Protein AF-A0A9D6FQD5-F1 (afdb_monomer_lite)

Foldseek 3Di:
DALVVLVVVCVVPVLPLVSLQVSLVNCVVVVNNVSSLVSLVSSLVSPDPDVVSNVVSQVVNCVSCVVVVHHRPDDDDDDDPPDDPD

Structure (mmCIF, N/CA/C/O backbone):
data_AF-A0A9D6FQD5-F1
#
_entry.id   AF-A0A9D6FQD5-F1
#
loop_
_atom_site.group_PDB
_atom_site.id
_atom_site.type_symbol
_atom_site.label_atom_id
_atom_site.label_alt_id
_atom_site.label_comp_id
_atom_site.label_asym_id
_atom_site.label_entity_id
_atom_site.label_seq_id
_atom_site.pdbx_PDB_ins_code
_atom_site.Cartn_x
_atom_site.Cartn_y
_atom_site.Cartn_z
_atom_site.occupancy
_atom_site.B_iso_or_equiv
_atom_site.auth_seq_id
_atom_site.auth_comp_id
_atom_site.auth_asym_id
_atom_site.auth_atom_id
_atom_site.pdbx_PDB_model_num
ATOM 1 N N . MET A 1 1 ? -9.742 8.264 -7.499 1.00 65.19 1 MET A N 1
ATOM 2 C CA . MET A 1 1 ? -9.579 6.942 -8.145 1.00 65.19 1 MET A CA 1
ATOM 3 C C . MET A 1 1 ? -10.299 5.883 -7.332 1.00 65.19 1 MET A C 1
ATOM 5 O O . MET A 1 1 ? -10.374 5.999 -6.111 1.00 65.19 1 MET A O 1
ATOM 9 N N . ARG A 1 2 ? -10.888 4.887 -7.992 1.00 81.06 2 ARG A N 1
ATOM 10 C CA . ARG A 1 2 ? -11.482 3.718 -7.337 1.00 81.06 2 ARG A CA 1
ATOM 11 C C . ARG A 1 2 ? -10.359 2.710 -7.061 1.00 81.06 2 ARG A C 1
ATOM 13 O O . ARG A 1 2 ? -9.478 2.574 -7.896 1.00 81.06 2 ARG A O 1
ATOM 20 N N . PRO A 1 3 ? -10.415 1.937 -5.962 1.00 78.38 3 PRO A N 1
ATOM 21 C CA . PRO A 1 3 ? -9.424 0.888 -5.709 1.00 78.38 3 PRO A CA 1
ATOM 22 C C . PRO A 1 3 ? -9.244 -0.094 -6.883 1.00 78.38 3 PRO A C 1
ATOM 24 O O . PRO A 1 3 ? -8.137 -0.544 -7.147 1.00 78.38 3 PRO A O 1
ATOM 27 N N . LYS A 1 4 ? -10.316 -0.344 -7.646 1.00 83.88 4 LYS A N 1
ATOM 28 C CA . LYS A 1 4 ? -10.303 -1.209 -8.834 1.00 83.88 4 LYS A CA 1
ATOM 29 C C . LYS A 1 4 ? -9.446 -0.690 -9.993 1.00 83.88 4 LYS A C 1
ATOM 31 O O . LYS A 1 4 ? -9.050 -1.468 -10.852 1.00 83.88 4 LYS A O 1
ATOM 36 N N . ASP A 1 5 ? -9.145 0.608 -10.029 1.00 84.94 5 ASP A N 1
ATOM 37 C CA . ASP A 1 5 ? -8.334 1.196 -11.101 1.00 84.94 5 ASP A CA 1
ATOM 38 C C . ASP A 1 5 ? -6.880 0.681 -11.044 1.00 84.94 5 ASP A C 1
ATOM 40 O O . ASP A 1 5 ? -6.189 0.649 -12.060 1.00 84.94 5 ASP A O 1
ATOM 44 N N . TYR A 1 6 ? -6.438 0.212 -9.871 1.00 86.44 6 TYR A N 1
ATOM 45 C CA . TYR A 1 6 ? -5.101 -0.340 -9.652 1.00 86.44 6 TYR A CA 1
ATOM 46 C C . TYR A 1 6 ? -5.001 -1.842 -9.943 1.00 86.44 6 TYR A C 1
ATOM 48 O O . TYR A 1 6 ? -3.889 -2.356 -10.042 1.00 86.44 6 TYR A O 1
ATOM 56 N N . ASP A 1 7 ? -6.123 -2.546 -10.126 1.00 89.00 7 ASP A N 1
ATOM 57 C CA . ASP A 1 7 ? -6.119 -3.999 -10.346 1.00 89.00 7 ASP A CA 1
ATOM 58 C C . ASP A 1 7 ? -5.363 -4.354 -11.632 1.00 89.00 7 ASP A C 1
ATOM 60 O O . ASP A 1 7 ? -4.474 -5.198 -11.603 1.00 89.00 7 ASP A O 1
ATOM 64 N N . LYS A 1 8 ? -5.587 -3.608 -12.723 1.00 88.44 8 LYS A N 1
ATOM 65 C CA . LYS A 1 8 ? -4.828 -3.774 -13.976 1.00 88.44 8 LYS A CA 1
ATOM 66 C C . LYS A 1 8 ? -3.327 -3.540 -13.791 1.00 88.44 8 LYS A C 1
ATOM 68 O O . LYS A 1 8 ? -2.512 -4.249 -14.371 1.00 88.44 8 LYS A O 1
ATOM 73 N N . ALA A 1 9 ? -2.940 -2.543 -12.992 1.00 86.31 9 ALA A N 1
ATOM 74 C CA . ALA A 1 9 ? -1.528 -2.265 -12.727 1.00 86.31 9 ALA A CA 1
ATOM 75 C C . ALA A 1 9 ? -0.871 -3.412 -11.942 1.00 86.31 9 ALA A C 1
ATOM 77 O O . ALA A 1 9 ? 0.272 -3.773 -12.220 1.00 86.31 9 ALA A O 1
ATOM 78 N N . ILE A 1 10 ? -1.614 -4.005 -11.006 1.00 88.50 10 ILE A N 1
ATOM 79 C CA . ILE A 1 10 ? -1.187 -5.154 -10.204 1.00 88.50 10 ILE A CA 1
ATOM 80 C C . ILE A 1 10 ? -1.130 -6.433 -11.048 1.00 88.50 10 ILE A C 1
ATOM 82 O O . ILE A 1 10 ? -0.193 -7.208 -10.892 1.00 88.50 10 ILE A O 1
ATOM 86 N N . GLU A 1 11 ? -2.068 -6.640 -11.972 1.00 89.12 11 GLU A N 1
ATOM 87 C CA . GLU A 1 11 ? -2.045 -7.764 -12.919 1.00 89.12 11 GLU A CA 1
ATOM 88 C C . GLU A 1 11 ? -0.827 -7.700 -13.847 1.00 89.12 11 GLU A C 1
ATOM 90 O O . GLU A 1 11 ? -0.135 -8.698 -14.032 1.00 89.12 11 GLU A O 1
ATOM 95 N N . ILE A 1 12 ? -0.528 -6.518 -14.399 1.00 89.50 12 ILE A N 1
ATOM 96 C CA . ILE A 1 12 ? 0.610 -6.326 -15.311 1.00 89.50 12 ILE A CA 1
ATOM 97 C C . ILE A 1 12 ? 1.939 -6.388 -14.545 1.00 89.50 12 ILE A C 1
ATOM 99 O O . ILE A 1 12 ? 2.929 -6.917 -15.053 1.00 89.50 12 ILE A O 1
ATOM 103 N N . ARG A 1 13 ? 1.995 -5.830 -13.329 1.00 84.75 13 ARG A N 1
ATOM 104 C CA . ARG A 1 13 ? 3.193 -5.830 -12.479 1.00 84.75 13 ARG A CA 1
ATOM 105 C C . ARG A 1 13 ? 2.829 -6.159 -11.028 1.00 84.75 13 ARG A C 1
ATOM 107 O O . ARG A 1 13 ? 2.687 -5.252 -10.207 1.00 84.75 13 ARG A O 1
ATOM 114 N N . PRO A 1 14 ? 2.808 -7.451 -10.657 1.00 84.62 14 PRO A N 1
ATOM 115 C CA . PRO A 1 14 ? 2.467 -7.877 -9.297 1.00 84.62 14 PRO A CA 1
ATOM 116 C C . PRO A 1 14 ? 3.442 -7.398 -8.219 1.00 84.62 14 PRO A C 1
ATOM 118 O O . PRO A 1 14 ? 3.090 -7.396 -7.041 1.00 84.62 14 PRO A O 1
ATOM 121 N N . ALA A 1 15 ? 4.655 -6.996 -8.613 1.00 85.00 15 ALA A N 1
ATOM 122 C CA . ALA A 1 15 ? 5.680 -6.421 -7.743 1.00 85.00 15 ALA A CA 1
ATOM 123 C C . ALA A 1 15 ? 5.684 -4.878 -7.739 1.00 85.00 15 ALA A C 1
ATOM 125 O O . ALA A 1 15 ? 6.629 -4.254 -7.262 1.00 85.00 15 ALA A O 1
ATOM 126 N N . TYR A 1 16 ? 4.652 -4.231 -8.290 1.00 87.38 16 TYR A N 1
ATOM 127 C CA . TYR A 1 16 ? 4.581 -2.776 -8.348 1.00 87.38 16 TYR A CA 1
ATOM 128 C C . TYR A 1 16 ? 4.038 -2.194 -7.043 1.00 87.38 16 TYR A C 1
ATOM 130 O O . TYR A 1 16 ? 2.840 -1.978 -6.867 1.00 87.38 16 TYR A O 1
ATOM 138 N N . ALA A 1 17 ? 4.955 -1.947 -6.112 1.00 85.62 17 ALA A N 1
ATOM 139 C CA . ALA A 1 17 ? 4.653 -1.491 -4.761 1.00 85.62 17 ALA A CA 1
ATOM 140 C C . ALA A 1 17 ? 3.821 -0.187 -4.720 1.00 85.62 17 ALA A C 1
ATOM 142 O O . ALA A 1 17 ? 2.980 -0.009 -3.839 1.00 85.62 17 ALA A O 1
ATOM 143 N N . GLU A 1 18 ? 3.999 0.713 -5.693 1.00 86.56 18 GLU A N 1
ATOM 144 C CA . GLU A 1 18 ? 3.246 1.973 -5.794 1.00 86.56 18 GLU A CA 1
ATOM 145 C C . GLU A 1 18 ? 1.758 1.753 -6.086 1.00 86.56 18 GLU A C 1
ATOM 147 O O . GLU A 1 18 ? 0.928 2.403 -5.457 1.00 86.56 18 GLU A O 1
ATOM 152 N N . ALA A 1 19 ? 1.394 0.778 -6.929 1.00 89.69 19 ALA A N 1
ATOM 153 C CA . ALA A 1 19 ? -0.017 0.464 -7.158 1.00 89.69 19 ALA A CA 1
ATOM 154 C C . ALA A 1 19 ? -0.715 -0.029 -5.885 1.00 89.69 19 ALA A C 1
ATOM 156 O O . ALA A 1 19 ? -1.860 0.342 -5.635 1.00 89.69 19 ALA A O 1
ATOM 157 N N . TYR A 1 20 ? -0.029 -0.813 -5.051 1.00 89.25 20 TYR A N 1
ATOM 158 C CA . TYR A 1 20 ? -0.577 -1.225 -3.759 1.00 89.25 20 TYR A CA 1
ATOM 159 C C . TYR A 1 20 ? -0.667 -0.053 -2.770 1.00 89.25 20 TYR A C 1
ATOM 161 O O . TYR A 1 20 ? -1.676 0.079 -2.083 1.00 89.25 20 TYR A O 1
ATOM 169 N N . LEU A 1 21 ? 0.329 0.844 -2.720 1.00 86.25 21 LEU A N 1
ATOM 170 C CA . LEU A 1 21 ? 0.245 2.064 -1.904 1.00 86.25 21 LEU A CA 1
ATOM 171 C C . LEU A 1 21 ? -0.967 2.924 -2.284 1.00 86.25 21 LEU A C 1
ATOM 173 O O . LEU A 1 21 ? -1.702 3.396 -1.413 1.00 86.25 21 LEU A O 1
ATOM 177 N N . ASP A 1 22 ? -1.174 3.132 -3.579 1.00 89.38 22 ASP A N 1
ATOM 178 C CA . ASP A 1 22 ? -2.240 3.994 -4.070 1.00 89.38 22 ASP A CA 1
ATOM 179 C C . ASP A 1 22 ? -3.619 3.337 -3.894 1.00 89.38 22 ASP A C 1
ATOM 181 O O . ASP A 1 22 ? -4.573 4.000 -3.469 1.00 89.38 22 ASP A O 1
ATOM 185 N N . ARG A 1 23 ? -3.718 2.013 -4.100 1.00 91.94 23 ARG A N 1
ATOM 186 C CA . ARG A 1 23 ? -4.939 1.243 -3.821 1.00 91.94 23 ARG A CA 1
ATOM 187 C C . ARG A 1 23 ? -5.288 1.246 -2.336 1.00 91.94 23 ARG A C 1
ATOM 189 O O . ARG A 1 23 ? -6.434 1.539 -1.987 1.00 91.94 23 ARG A O 1
ATOM 196 N N . GLY A 1 24 ? -4.299 1.048 -1.464 1.00 89.56 24 GLY A N 1
ATOM 197 C CA . GLY A 1 24 ? -4.469 1.165 -0.018 1.00 89.56 24 GLY A CA 1
ATOM 198 C C . GLY A 1 24 ? -4.926 2.565 0.400 1.00 89.56 24 GLY A C 1
ATOM 199 O O . GLY A 1 24 ? -5.823 2.708 1.231 1.00 89.56 24 GLY A O 1
ATOM 200 N N . GLY A 1 25 ? -4.406 3.611 -0.254 1.00 87.94 25 GLY A N 1
ATOM 201 C CA . GLY A 1 25 ? -4.838 4.996 -0.039 1.00 87.94 25 GLY A CA 1
ATOM 202 C C . GLY A 1 25 ? -6.284 5.240 -0.454 1.00 87.94 25 GLY A C 1
ATOM 203 O O . GLY A 1 25 ? -7.029 5.926 0.251 1.00 87.94 25 GLY A O 1
ATOM 204 N N . ALA A 1 26 ? -6.708 4.644 -1.566 1.00 90.31 26 ALA A N 1
ATOM 205 C CA . ALA A 1 26 ? -8.093 4.697 -2.012 1.00 90.31 26 ALA A CA 1
ATOM 206 C C . ALA A 1 26 ? -9.037 3.943 -1.056 1.00 90.31 26 ALA A C 1
ATOM 208 O O . ALA A 1 26 ? -10.138 4.427 -0.786 1.00 90.31 26 ALA A O 1
ATOM 209 N N . TYR A 1 27 ? -8.621 2.796 -0.509 1.00 88.44 27 TYR A N 1
ATOM 210 C CA . TYR A 1 27 ? -9.385 2.069 0.510 1.00 88.44 27 TYR A CA 1
ATOM 211 C C . TYR A 1 27 ? -9.488 2.845 1.824 1.00 88.44 27 TYR A C 1
ATOM 213 O O . TYR A 1 27 ? -10.583 2.977 2.370 1.00 88.44 27 TYR A O 1
ATOM 221 N N . GLN A 1 28 ? -8.390 3.453 2.278 1.00 84.56 28 GLN A N 1
ATOM 222 C CA . GLN A 1 28 ? -8.376 4.300 3.468 1.00 84.56 28 GLN A CA 1
ATOM 223 C C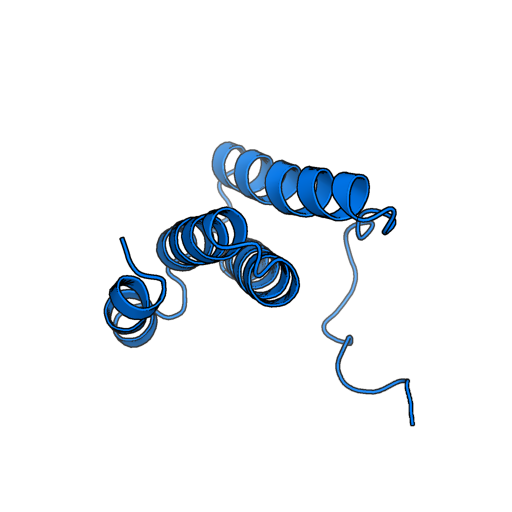 . GLN A 1 28 ? -9.339 5.487 3.336 1.00 84.56 28 GLN A C 1
ATOM 225 O O . GLN A 1 28 ? -10.089 5.768 4.267 1.00 84.56 28 GLN A O 1
ATOM 230 N N . GLN A 1 29 ? -9.346 6.172 2.188 1.00 86.75 29 GLN A N 1
ATOM 231 C CA . GLN A 1 29 ? -10.271 7.287 1.936 1.00 86.75 29 GLN A CA 1
ATOM 232 C C . GLN A 1 29 ? -11.740 6.855 1.974 1.00 86.75 29 GLN A C 1
ATOM 234 O O . GLN A 1 29 ? -12.607 7.650 2.319 1.00 86.75 29 GLN A O 1
ATOM 239 N N . LYS A 1 30 ? -12.019 5.588 1.658 1.00 87.62 30 LYS A N 1
ATOM 240 C CA . LYS A 1 30 ? -13.355 4.992 1.754 1.00 87.62 30 LYS A CA 1
ATOM 241 C C . LYS A 1 30 ? -13.694 4.449 3.145 1.00 87.62 30 LYS A C 1
ATOM 243 O O . LYS A 1 30 ? -14.774 3.899 3.316 1.00 87.62 30 LYS A O 1
ATOM 248 N N . GLY A 1 31 ? -12.784 4.560 4.114 1.00 84.88 31 GLY A N 1
ATOM 249 C CA . GLY A 1 31 ? -12.938 3.970 5.445 1.00 84.88 31 GLY A CA 1
ATOM 250 C C . GLY A 1 31 ? -12.710 2.457 5.487 1.00 84.88 31 GLY A C 1
ATOM 251 O O . GLY A 1 31 ? -12.842 1.859 6.553 1.00 84.88 31 GLY A O 1
ATOM 252 N N . ASN A 1 32 ? -12.321 1.836 4.368 1.00 87.25 32 ASN A N 1
ATOM 253 C CA . ASN A 1 32 ? -12.077 0.401 4.296 1.00 87.25 32 ASN A CA 1
ATOM 254 C C . ASN A 1 32 ? -10.653 0.063 4.751 1.00 87.25 32 ASN A C 1
ATOM 256 O O . ASN A 1 32 ? -9.755 -0.249 3.970 1.00 87.25 32 ASN A O 1
ATOM 260 N N . LEU A 1 33 ? -10.422 0.259 6.042 1.00 81.25 33 LEU A N 1
ATOM 261 C CA . LEU A 1 33 ? -9.103 0.166 6.652 1.00 81.25 33 LEU A CA 1
ATOM 262 C C . LEU A 1 33 ? -8.470 -1.242 6.604 1.00 81.25 33 LEU A C 1
ATOM 264 O O . LEU A 1 33 ? -7.254 -1.288 6.414 1.00 81.25 33 LEU A O 1
ATOM 268 N N . PRO A 1 34 ? -9.204 -2.368 6.735 1.00 81.62 34 PRO A N 1
ATOM 269 C CA . PRO A 1 34 ? -8.599 -3.701 6.639 1.00 81.62 34 PRO A CA 1
ATOM 270 C C . PRO A 1 34 ? -7.933 -3.951 5.276 1.00 81.62 34 PRO A C 1
ATOM 272 O O . PRO A 1 34 ? -6.782 -4.380 5.204 1.00 81.62 34 PRO A O 1
ATOM 275 N N . GLU A 1 35 ? -8.614 -3.602 4.188 1.00 85.06 35 GLU A N 1
ATOM 276 C CA . GLU A 1 35 ? -8.117 -3.720 2.819 1.00 85.06 35 GLU A CA 1
ATOM 277 C C . GLU A 1 35 ? -6.964 -2.754 2.564 1.00 85.06 35 GLU A C 1
ATOM 279 O O . GLU A 1 35 ? -5.986 -3.121 1.913 1.00 85.06 35 GLU A O 1
ATOM 284 N N . ALA A 1 36 ? -7.034 -1.548 3.137 1.00 85.44 36 ALA A N 1
ATOM 285 C CA . ALA A 1 36 ? -5.930 -0.602 3.090 1.00 85.44 36 ALA A CA 1
ATOM 286 C C . ALA A 1 36 ? -4.664 -1.185 3.733 1.00 85.44 36 ALA A C 1
ATOM 288 O O . ALA A 1 36 ? -3.597 -1.146 3.126 1.00 85.44 36 ALA A O 1
ATOM 289 N N . ILE A 1 37 ? -4.781 -1.766 4.933 1.00 82.50 37 ILE A N 1
ATOM 290 C CA . ILE A 1 37 ? -3.656 -2.383 5.651 1.00 82.50 37 ILE A CA 1
ATOM 291 C C . ILE A 1 37 ? -3.047 -3.514 4.821 1.00 82.50 37 ILE A C 1
ATOM 293 O O . ILE A 1 37 ? -1.835 -3.515 4.619 1.00 82.50 37 ILE A O 1
ATOM 297 N N . ARG A 1 38 ? -3.876 -4.412 4.279 1.00 84.00 38 ARG A N 1
ATOM 298 C CA . ARG A 1 38 ? -3.415 -5.531 3.445 1.00 84.00 38 ARG A CA 1
ATOM 299 C C . ARG A 1 38 ? -2.620 -5.059 2.225 1.00 84.00 38 ARG A C 1
ATOM 301 O O . ARG A 1 38 ? -1.582 -5.634 1.900 1.00 84.00 38 ARG A O 1
ATOM 308 N N . ASP A 1 39 ? -3.087 -4.012 1.551 1.00 88.06 39 ASP A N 1
ATOM 309 C CA . ASP A 1 39 ? -2.374 -3.443 0.408 1.00 88.06 39 ASP A CA 1
ATOM 310 C C . ASP A 1 39 ? -1.067 -2.761 0.827 1.00 88.06 39 ASP A C 1
ATOM 312 O O . ASP A 1 39 ? -0.040 -2.938 0.173 1.00 88.06 39 ASP A O 1
ATOM 316 N N . TYR A 1 40 ? -1.048 -2.044 1.950 1.00 83.56 40 TYR A N 1
ATOM 317 C CA . TYR A 1 40 ? 0.184 -1.439 2.454 1.00 83.56 40 TYR A CA 1
ATOM 318 C C . TYR A 1 40 ? 1.229 -2.464 2.898 1.00 83.56 40 TYR A C 1
ATOM 320 O O . TYR A 1 40 ? 2.422 -2.250 2.677 1.00 83.56 40 TYR A O 1
ATOM 328 N N . GLU A 1 41 ? 0.802 -3.584 3.478 1.00 82.50 41 GLU A N 1
ATOM 329 C CA . GLU A 1 41 ? 1.676 -4.719 3.777 1.00 82.50 41 GLU A CA 1
ATOM 330 C C . GLU A 1 41 ? 2.253 -5.308 2.492 1.00 82.50 41 GLU A C 1
ATOM 332 O O . GLU A 1 41 ? 3.468 -5.470 2.375 1.00 82.50 41 GLU A O 1
ATOM 337 N N . LYS A 1 42 ? 1.417 -5.510 1.468 1.00 85.25 42 LYS A N 1
ATOM 338 C CA . LYS A 1 42 ? 1.895 -6.016 0.181 1.00 85.25 42 LYS A CA 1
ATOM 339 C C . LYS A 1 42 ? 2.880 -5.060 -0.490 1.00 85.25 42 LYS A C 1
ATOM 341 O O . LYS A 1 42 ? 3.893 -5.511 -1.020 1.00 85.25 42 LYS A O 1
ATOM 346 N N . ALA A 1 43 ? 2.624 -3.752 -0.426 1.00 85.25 43 ALA A N 1
ATOM 347 C CA . ALA A 1 43 ? 3.537 -2.723 -0.915 1.00 85.25 43 ALA A CA 1
ATOM 348 C C . ALA A 1 43 ? 4.896 -2.773 -0.205 1.00 85.25 43 ALA A C 1
ATOM 350 O O . ALA A 1 43 ? 5.926 -2.530 -0.828 1.00 85.25 43 ALA A O 1
ATOM 351 N N . PHE A 1 44 ? 4.909 -3.087 1.093 1.00 80.81 44 PHE A N 1
ATOM 352 C CA . PHE A 1 44 ? 6.138 -3.262 1.858 1.00 80.81 44 PHE A CA 1
ATOM 353 C C . PHE A 1 44 ? 6.908 -4.518 1.437 1.00 80.81 44 PHE A C 1
ATOM 355 O O . PHE A 1 44 ? 8.129 -4.452 1.296 1.00 80.81 44 PHE A O 1
ATOM 362 N N . ASP A 1 45 ? 6.205 -5.625 1.200 1.00 81.44 45 ASP A N 1
ATOM 363 C CA . ASP A 1 45 ? 6.808 -6.897 0.790 1.00 81.44 45 ASP A CA 1
ATOM 364 C C . ASP A 1 45 ? 7.433 -6.830 -0.606 1.00 81.44 45 ASP A C 1
ATOM 366 O O . ASP A 1 45 ? 8.489 -7.414 -0.843 1.00 81.44 45 ASP A O 1
ATOM 370 N N . VAL A 1 46 ? 6.787 -6.119 -1.536 1.00 81.88 46 VAL A N 1
ATOM 371 C CA . VAL A 1 46 ? 7.263 -5.971 -2.923 1.00 81.88 46 VAL A CA 1
ATOM 372 C C . VAL A 1 46 ? 8.108 -4.715 -3.145 1.00 81.88 46 VAL A C 1
ATOM 374 O O . VAL A 1 46 ? 8.540 -4.451 -4.266 1.00 81.88 46 VAL A O 1
ATOM 377 N N . ALA A 1 47 ? 8.332 -3.920 -2.096 1.00 77.44 47 ALA A N 1
ATOM 378 C CA . ALA A 1 47 ? 9.098 -2.686 -2.170 1.00 77.44 47 ALA A CA 1
ATOM 379 C C . ALA A 1 47 ? 10.494 -2.937 -2.764 1.00 77.44 47 ALA A C 1
ATOM 381 O O . ALA A 1 47 ? 11.207 -3.827 -2.288 1.00 77.44 47 ALA A O 1
ATOM 382 N N . PRO A 1 48 ? 10.949 -2.115 -3.730 1.00 74.88 48 PRO A N 1
ATOM 383 C CA . PRO A 1 48 ? 12.345 -2.156 -4.135 1.00 74.88 48 PRO A CA 1
ATOM 384 C C . PRO A 1 48 ? 13.240 -1.863 -2.917 1.00 74.88 48 PRO A C 1
ATOM 386 O O . PRO A 1 48 ? 12.820 -1.121 -2.018 1.00 74.88 48 PRO A O 1
ATOM 389 N N . PRO A 1 49 ? 14.483 -2.383 -2.874 1.00 71.00 49 PRO A N 1
ATOM 390 C CA . PRO A 1 49 ? 15.437 -2.155 -1.786 1.00 71.00 49 PRO A CA 1
ATOM 391 C C . PRO A 1 49 ? 16.005 -0.722 -1.819 1.00 71.00 49 PRO A C 1
ATOM 393 O O . PRO A 1 49 ? 17.210 -0.500 -1.774 1.00 71.00 49 PRO A O 1
ATOM 396 N N . ASN A 1 50 ? 15.126 0.275 -1.911 1.00 74.06 50 ASN A N 1
ATOM 397 C CA . ASN A 1 50 ? 15.435 1.690 -1.920 1.00 74.06 50 ASN A CA 1
ATOM 398 C C . ASN A 1 50 ? 15.044 2.301 -0.554 1.00 74.06 50 ASN A C 1
ATOM 400 O O . ASN A 1 50 ? 13.851 2.349 -0.222 1.00 74.06 50 ASN A O 1
ATOM 404 N N . PRO A 1 51 ? 16.011 2.765 0.264 1.00 67.81 51 PRO A N 1
ATOM 405 C CA . PRO A 1 51 ? 15.759 3.261 1.620 1.00 67.81 51 PRO A CA 1
ATOM 406 C C . PRO A 1 51 ? 14.661 4.342 1.741 1.00 67.81 51 PRO A C 1
ATOM 408 O O . PRO A 1 51 ? 13.814 4.207 2.630 1.00 67.81 51 PRO A O 1
ATOM 411 N N . PRO A 1 52 ? 14.597 5.385 0.883 1.00 74.38 52 PRO A N 1
ATOM 412 C CA . PRO A 1 52 ? 13.491 6.346 0.894 1.00 74.38 52 PRO A CA 1
ATOM 413 C C . PRO A 1 52 ? 12.110 5.717 0.678 1.00 74.38 52 PRO A C 1
ATOM 415 O O . PRO A 1 52 ? 11.157 6.104 1.359 1.00 74.38 52 PRO A O 1
ATOM 418 N N . TYR A 1 53 ? 11.994 4.715 -0.199 1.00 70.81 53 TYR A N 1
ATOM 419 C CA . TYR A 1 53 ? 10.722 4.034 -0.446 1.00 70.81 53 TYR A CA 1
ATOM 420 C C . TYR A 1 53 ? 10.254 3.287 0.804 1.00 70.81 53 TYR A C 1
ATOM 422 O O . TYR A 1 53 ? 9.132 3.481 1.275 1.00 70.81 53 TYR A O 1
ATOM 430 N N . ARG A 1 54 ? 11.162 2.519 1.419 1.00 68.56 54 ARG A N 1
ATOM 431 C CA . ARG A 1 54 ? 10.887 1.710 2.613 1.00 68.56 54 ARG A CA 1
ATOM 432 C C . ARG A 1 54 ? 10.399 2.543 3.804 1.00 68.56 54 ARG A C 1
ATOM 434 O O . ARG A 1 54 ? 9.545 2.085 4.558 1.00 68.56 54 ARG A O 1
ATOM 441 N N . LYS A 1 55 ? 10.898 3.774 3.966 1.00 74.19 55 LYS A N 1
ATOM 442 C CA . LYS A 1 55 ? 10.426 4.706 5.008 1.00 74.19 55 LYS A CA 1
ATOM 443 C C . LYS A 1 55 ? 8.996 5.188 4.752 1.00 74.19 55 LYS A C 1
ATOM 445 O O . LYS A 1 55 ? 8.217 5.331 5.694 1.00 74.19 55 LYS A O 1
ATOM 450 N N . ARG A 1 56 ? 8.636 5.422 3.485 1.00 70.81 56 ARG A N 1
ATOM 451 C CA . ARG A 1 56 ? 7.289 5.853 3.088 1.00 70.81 56 ARG A CA 1
ATOM 452 C C . ARG A 1 56 ? 6.259 4.759 3.369 1.00 70.81 56 ARG A C 1
ATOM 454 O O . ARG A 1 56 ? 5.274 5.041 4.043 1.00 70.81 56 ARG A O 1
ATOM 461 N N . VAL A 1 57 ? 6.525 3.521 2.942 1.00 69.38 57 VAL A N 1
ATOM 462 C CA . VAL A 1 57 ? 5.636 2.371 3.206 1.00 69.38 57 VAL A CA 1
ATOM 463 C C . VAL A 1 57 ? 5.579 1.974 4.683 1.00 69.38 57 VAL A C 1
ATOM 465 O O . VAL A 1 57 ? 4.576 1.435 5.105 1.00 69.38 57 VAL A O 1
ATOM 468 N N . GLU A 1 58 ? 6.596 2.255 5.504 1.00 73.19 58 GLU A N 1
ATOM 469 C CA . GLU A 1 58 ? 6.569 1.958 6.951 1.00 73.19 58 GLU A CA 1
ATOM 470 C C . GLU A 1 58 ? 5.593 2.828 7.735 1.00 73.19 58 GLU A C 1
ATOM 472 O O . GLU A 1 58 ? 4.902 2.385 8.658 1.00 73.19 58 GLU A O 1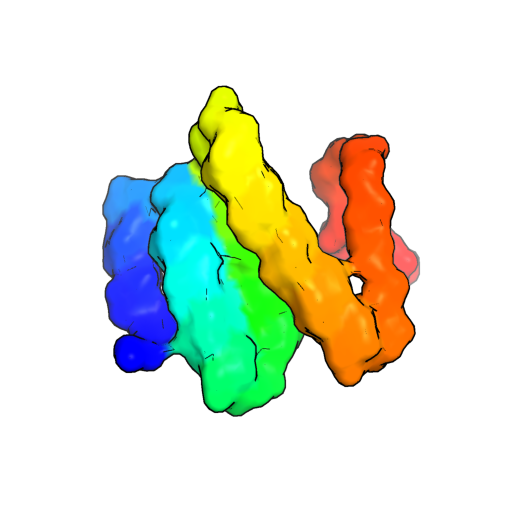
ATOM 477 N N . LYS A 1 59 ? 5.595 4.118 7.393 1.00 71.38 59 LYS A N 1
ATOM 478 C CA . LYS A 1 59 ? 4.873 5.137 8.143 1.00 71.38 59 LYS A CA 1
ATOM 479 C C . LYS A 1 59 ? 3.365 4.967 7.984 1.00 71.38 59 LYS A C 1
ATOM 481 O O . LYS A 1 59 ? 2.620 5.272 8.912 1.00 71.38 59 LYS A O 1
ATOM 486 N N . VAL A 1 60 ? 2.933 4.475 6.825 1.00 70.56 60 VAL A N 1
ATOM 487 C CA . VAL A 1 60 ? 1.522 4.393 6.446 1.00 70.56 60 VAL A CA 1
ATOM 488 C C . VAL A 1 60 ? 0.742 3.346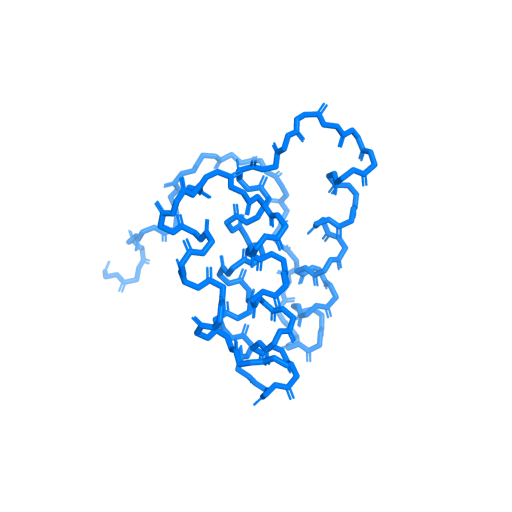 7.271 1.00 70.56 60 VAL A C 1
ATOM 490 O O . VAL A 1 60 ? -0.172 3.767 7.984 1.00 70.56 60 VAL A O 1
ATOM 493 N N . PRO A 1 61 ? 1.115 2.047 7.322 1.00 67.56 61 PRO A N 1
ATOM 494 C CA . PRO A 1 61 ? 0.463 1.061 8.190 1.00 67.56 61 PRO A CA 1
ATOM 495 C C . PRO A 1 61 ? 0.514 1.472 9.663 1.00 67.56 61 PRO A C 1
ATOM 497 O O . PRO A 1 61 ? -0.480 1.369 10.376 1.00 67.56 61 PRO A O 1
ATOM 500 N N . SER A 1 62 ? 1.650 2.014 10.114 1.00 66.06 62 SER A N 1
ATOM 501 C CA . SER A 1 62 ? 1.851 2.448 11.502 1.00 66.06 62 SER A CA 1
ATOM 502 C C . SER A 1 62 ? 0.880 3.555 11.924 1.00 66.06 62 SER A C 1
ATOM 504 O O . SER A 1 62 ? 0.383 3.559 13.051 1.00 66.06 62 SER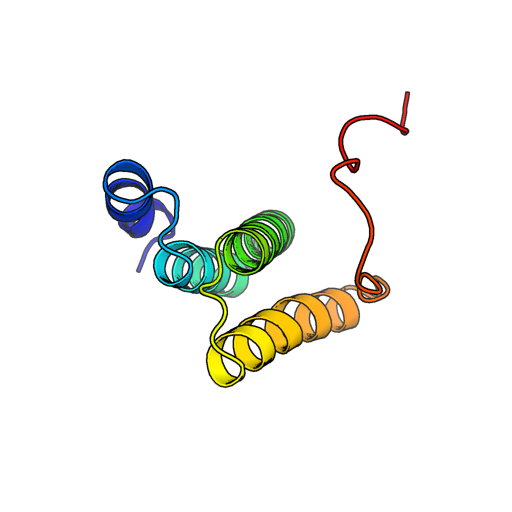 A O 1
ATOM 506 N N . ALA A 1 63 ? 0.605 4.509 11.031 1.00 67.88 63 ALA A N 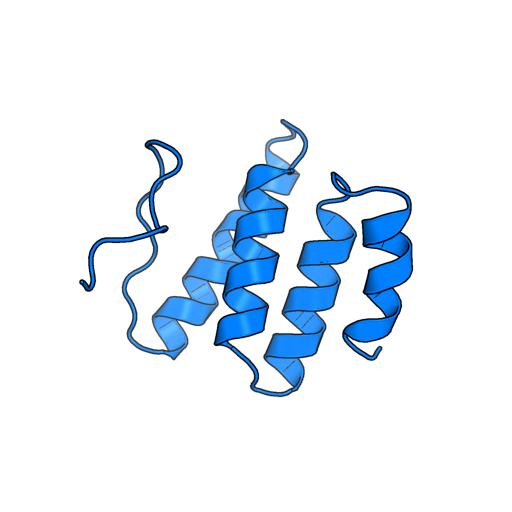1
ATOM 507 C CA . ALA A 1 63 ? -0.350 5.583 11.283 1.00 67.88 63 ALA A CA 1
ATOM 508 C C . ALA A 1 63 ? -1.797 5.069 11.307 1.00 67.88 63 ALA A C 1
ATOM 510 O O . ALA A 1 63 ? -2.606 5.559 12.095 1.00 67.88 63 ALA A O 1
ATOM 511 N N . LEU A 1 64 ? -2.116 4.071 10.480 1.00 66.44 64 LEU A N 1
ATOM 512 C CA . LEU A 1 64 ? -3.459 3.495 10.394 1.00 66.44 64 LEU A CA 1
ATOM 513 C C . LEU A 1 64 ? -3.786 2.598 11.578 1.00 66.44 64 LEU A C 1
ATOM 515 O O . LEU A 1 64 ? -4.871 2.704 12.140 1.00 66.44 64 LEU A O 1
ATOM 519 N N . GLN A 1 65 ? -2.825 1.794 12.020 1.00 65.94 65 GLN A N 1
ATOM 520 C CA . GLN A 1 65 ? -3.001 0.928 13.180 1.00 65.94 65 GLN A CA 1
ATOM 521 C C . GLN A 1 65 ? -3.163 1.747 14.462 1.00 65.94 65 GLN A C 1
ATOM 523 O O . GLN A 1 65 ? -4.102 1.508 15.216 1.00 65.94 65 GLN A O 1
ATOM 528 N N . LYS A 1 66 ? -2.377 2.823 14.637 1.00 66.12 66 LYS A N 1
ATOM 529 C CA . LYS A 1 66 ? -2.592 3.786 15.732 1.00 66.12 66 LYS A CA 1
ATOM 530 C C . LYS A 1 66 ? -4.002 4.381 15.732 1.00 66.12 66 LYS A C 1
ATOM 532 O O . LYS A 1 66 ? -4.588 4.512 16.800 1.00 66.12 66 LYS A O 1
ATOM 537 N N . LYS A 1 67 ? -4.556 4.720 14.559 1.00 65.25 67 LYS A N 1
ATOM 538 C CA . LYS A 1 67 ? -5.936 5.229 14.446 1.00 65.25 67 LYS A CA 1
ATOM 539 C C . LYS A 1 67 ? -6.993 4.190 14.828 1.00 65.25 67 LYS A C 1
ATOM 541 O O . LYS A 1 67 ? -8.054 4.581 15.293 1.00 65.25 67 LYS A O 1
ATOM 546 N N . GLN A 1 68 ? -6.710 2.901 14.651 1.00 62.16 68 GLN A N 1
ATOM 547 C CA . GLN A 1 68 ? -7.596 1.813 15.075 1.00 62.16 68 GLN A CA 1
ATOM 548 C C . GLN A 1 68 ? -7.333 1.322 16.509 1.00 62.16 68 GLN A C 1
ATOM 550 O O . GLN A 1 68 ? -8.015 0.415 16.970 1.00 62.16 68 GLN A O 1
ATOM 555 N N . GLY A 1 69 ? -6.333 1.864 17.214 1.00 58.78 69 GLY A N 1
ATOM 556 C CA . GLY A 1 69 ? -5.880 1.310 18.495 1.00 58.78 69 GLY A CA 1
ATOM 557 C C . GLY A 1 69 ? -5.139 -0.032 18.372 1.00 58.78 69 GLY A C 1
ATOM 558 O O . GLY A 1 69 ? -4.761 -0.610 19.389 1.00 58.78 69 GLY A O 1
ATOM 559 N N . LEU A 1 70 ? -4.880 -0.517 17.150 1.00 53.28 70 LEU A N 1
ATOM 560 C CA . LEU A 1 70 ? -4.040 -1.687 16.906 1.00 53.28 70 LEU A CA 1
ATOM 561 C C . LEU A 1 70 ? -2.554 -1.301 17.000 1.00 53.28 70 LEU A C 1
ATOM 563 O O . LEU A 1 70 ? -2.112 -0.233 16.570 1.00 53.28 70 LEU A O 1
ATOM 567 N N . ARG A 1 71 ? -1.755 -2.172 17.618 1.00 46.41 71 ARG A N 1
ATOM 568 C CA . ARG A 1 71 ? -0.315 -1.959 17.821 1.00 46.41 71 ARG A CA 1
ATOM 569 C C . ARG A 1 71 ? 0.416 -2.126 16.475 1.00 46.41 71 ARG A C 1
ATOM 571 O O . ARG A 1 71 ? 0.149 -3.127 15.821 1.00 46.41 71 ARG A O 1
ATOM 578 N N . PRO A 1 72 ? 1.347 -1.224 16.084 1.00 44.31 72 PRO A N 1
ATOM 579 C CA . PRO A 1 72 ? 2.097 -1.340 14.828 1.00 44.31 72 PRO A CA 1
ATOM 580 C C . PRO A 1 72 ? 2.800 -2.703 14.733 1.00 44.31 72 PRO A C 1
ATOM 582 O O . PRO A 1 72 ? 3.337 -3.154 15.757 1.00 44.31 72 PRO A O 1
ATOM 585 N N . PRO A 1 73 ? 2.886 -3.347 13.552 1.00 48.88 73 PRO A N 1
ATOM 586 C CA . PRO A 1 73 ? 3.544 -4.632 13.433 1.00 48.88 73 PRO A CA 1
ATOM 587 C C . PRO A 1 73 ? 5.036 -4.345 13.573 1.00 48.88 73 PRO A C 1
ATOM 589 O O . PRO A 1 73 ? 5.637 -3.637 12.759 1.00 48.88 73 PRO A O 1
ATOM 592 N N . ARG A 1 74 ? 5.645 -4.833 14.656 1.00 47.03 74 ARG A N 1
ATOM 593 C CA . ARG A 1 74 ? 7.098 -4.751 14.809 1.00 47.03 74 ARG A CA 1
ATOM 594 C C . ARG A 1 74 ? 7.727 -5.603 13.712 1.00 47.03 74 ARG A C 1
ATOM 596 O O . ARG A 1 74 ? 7.411 -6.778 13.569 1.00 47.03 74 ARG A O 1
ATOM 603 N N . ARG A 1 75 ? 8.585 -4.976 12.913 1.00 54.06 75 ARG A N 1
ATOM 604 C CA . ARG A 1 75 ? 9.224 -5.596 11.754 1.00 54.06 75 ARG A CA 1
ATOM 605 C C . ARG A 1 75 ? 10.036 -6.840 12.106 1.00 54.06 75 ARG A C 1
ATOM 607 O O . ARG A 1 75 ? 10.775 -6.844 13.085 1.00 54.06 75 ARG A O 1
ATOM 614 N N . SER A 1 76 ? 10.013 -7.749 11.128 1.00 49.59 76 SER A N 1
ATOM 615 C CA . SER A 1 76 ? 10.947 -8.845 10.859 1.00 49.59 76 SER A CA 1
ATOM 616 C C . SER A 1 76 ? 10.742 -10.120 11.673 1.00 49.59 76 SER A C 1
ATOM 618 O O . SER A 1 76 ? 11.384 -10.299 12.698 1.00 49.59 76 SER A O 1
ATOM 620 N N . LEU A 1 77 ? 9.935 -11.043 11.140 1.00 39.38 77 LEU A N 1
ATOM 621 C CA . LEU A 1 77 ? 10.391 -12.372 10.696 1.00 39.38 77 LEU A CA 1
ATOM 622 C C . LEU A 1 77 ? 9.201 -13.150 10.093 1.00 39.38 77 LEU A C 1
ATOM 624 O O . LEU A 1 77 ? 8.268 -13.526 10.789 1.00 39.38 77 LEU A O 1
ATOM 628 N N . THR A 1 78 ? 9.280 -13.403 8.783 1.00 35.72 78 THR A N 1
ATOM 629 C CA . THR A 1 78 ? 8.774 -14.633 8.145 1.00 35.72 78 THR A CA 1
ATOM 630 C C . THR A 1 78 ? 7.248 -14.843 8.094 1.00 35.72 78 THR A C 1
ATOM 632 O O . THR A 1 78 ? 6.666 -15.478 8.959 1.00 35.72 78 THR A O 1
ATOM 635 N N . VAL A 1 79 ? 6.618 -14.450 6.981 1.00 40.75 79 VAL A N 1
ATOM 636 C CA . VAL A 1 79 ? 5.716 -15.320 6.179 1.00 40.75 79 VAL A CA 1
ATOM 637 C C . VAL A 1 79 ? 4.457 -15.940 6.843 1.00 40.75 79 VAL A C 1
ATOM 639 O O . VAL A 1 79 ? 3.710 -16.631 6.161 1.00 40.75 79 VAL A O 1
ATOM 642 N N . ARG A 1 80 ? 4.105 -15.716 8.111 1.00 43.31 80 ARG A N 1
ATOM 643 C CA . ARG A 1 80 ? 3.000 -16.468 8.746 1.00 43.31 80 ARG A CA 1
ATOM 644 C C . ARG A 1 80 ? 2.039 -15.598 9.546 1.00 43.31 80 ARG A C 1
ATOM 6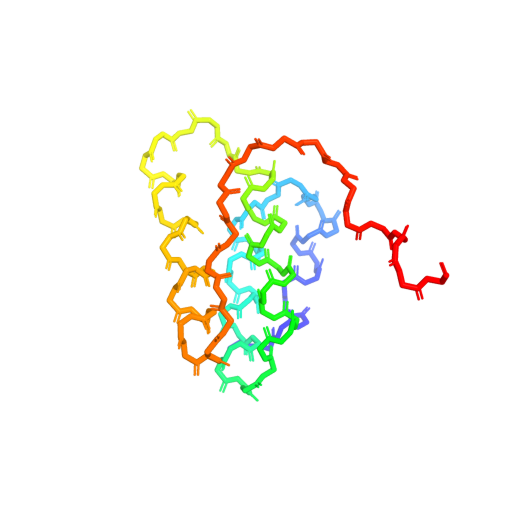46 O O . ARG A 1 80 ? 1.969 -15.691 10.761 1.00 43.31 80 ARG A O 1
ATOM 653 N N . TYR A 1 81 ? 1.210 -14.842 8.838 1.00 31.77 81 TYR A N 1
ATOM 654 C CA . TYR A 1 81 ? -0.151 -14.547 9.299 1.00 31.77 81 TYR A CA 1
ATOM 655 C C . TYR A 1 81 ? -1.152 -15.262 8.379 1.00 31.77 81 TYR A C 1
ATOM 657 O O . TYR A 1 81 ? -2.011 -14.641 7.766 1.00 31.77 81 TYR A O 1
ATOM 665 N N . ILE A 1 82 ? -0.985 -16.583 8.209 1.00 37.66 82 ILE A N 1
ATOM 666 C CA . ILE A 1 82 ? -2.012 -17.404 7.550 1.00 37.66 82 ILE A CA 1
ATOM 667 C C . ILE A 1 82 ? -3.000 -17.958 8.581 1.00 37.66 82 ILE A C 1
ATOM 669 O O . ILE A 1 82 ? -4.168 -17.625 8.509 1.00 37.66 82 ILE A O 1
ATOM 673 N N . LEU A 1 83 ? -2.604 -18.763 9.558 1.00 34.84 83 LEU A N 1
ATOM 674 C CA . LEU A 1 83 ? -3.571 -19.587 10.292 1.00 34.84 83 LEU A CA 1
ATOM 675 C C . LEU A 1 83 ? -3.082 -19.785 11.733 1.00 34.84 83 LEU A C 1
ATOM 677 O O . LEU A 1 83 ? -2.254 -20.653 11.983 1.00 34.84 83 LEU A O 1
ATOM 681 N N . ALA A 1 84 ? -3.544 -18.970 12.678 1.00 34.94 84 ALA A N 1
ATOM 682 C CA . ALA A 1 84 ? -3.425 -19.280 14.111 1.00 34.94 84 ALA A CA 1
ATOM 683 C C . ALA A 1 84 ? -4.657 -18.802 14.905 1.00 34.94 84 ALA A C 1
ATOM 685 O O . ALA A 1 84 ? -4.574 -18.532 16.098 1.00 34.94 84 ALA A O 1
ATOM 686 N N . MET A 1 85 ? -5.798 -18.672 14.219 1.00 42.09 85 MET A N 1
ATOM 687 C CA . MET A 1 85 ? -7.127 -18.570 14.832 1.00 42.09 85 MET A CA 1
ATOM 688 C C . MET A 1 85 ? -8.025 -19.710 14.324 1.00 42.09 85 MET A C 1
ATOM 690 O O . MET A 1 85 ? -9.147 -19.477 13.881 1.00 42.09 85 MET A O 1
ATOM 694 N N . ILE A 1 86 ? -7.491 -20.935 14.345 1.00 53.91 86 ILE A N 1
ATOM 695 C CA . ILE A 1 86 ? -8.264 -22.183 14.398 1.00 53.91 86 ILE A CA 1
ATOM 696 C C . ILE A 1 86 ? -7.670 -23.001 15.539 1.00 53.91 86 ILE A C 1
ATOM 698 O O . ILE A 1 86 ? -6.418 -23.045 15.597 1.00 53.91 86 ILE A O 1
#

Secondary structure (DSSP, 8-state):
--GGGGHHHHHH-TT-HHHHHHHHHHHHHTT-HHHHHHHHHHHHHS--S-HHHHHHHHHHHHHHHHHHTPPP------S--SS---

Sequence (86 aa):
MRPKDYDKAIEIRPAYAEAYLDRGGAYQQKGNLPEAIRDYEKAFDVAPPNPPYRKRVEKVPSALQKKQGLRPPRRSLTVRYILAMI

pLDDT: mean 72.79, std 16.81, range [31.77, 91.94]

Radius of gyration: 13.01 Å; chains: 1; bounding box: 29×30×34 Å